Protein AF-A0A4Q2ZYX5-F1 (afdb_monomer_lite)

Structure (mmCIF, N/CA/C/O backbone):
data_AF-A0A4Q2ZYX5-F1
#
_entry.id   AF-A0A4Q2ZYX5-F1
#
loop_
_atom_site.group_PDB
_atom_site.id
_atom_site.type_symbol
_atom_site.label_atom_id
_atom_site.label_alt_id
_atom_site.label_comp_id
_atom_site.label_asym_id
_atom_site.label_entity_id
_atom_site.label_seq_id
_atom_site.pdbx_PDB_ins_code
_atom_site.Cartn_x
_atom_site.Cartn_y
_atom_site.Cartn_z
_atom_site.occupancy
_atom_site.B_iso_or_equiv
_atom_site.auth_seq_id
_atom_site.auth_comp_id
_atom_site.auth_asym_id
_atom_site.auth_atom_id
_atom_site.pdbx_PDB_model_num
ATOM 1 N N . MET A 1 1 ? -3.414 -18.909 19.252 1.00 44.97 1 MET A N 1
ATOM 2 C CA . MET A 1 1 ? -3.597 -18.818 17.780 1.00 44.97 1 MET A CA 1
ATOM 3 C C . MET A 1 1 ? -4.689 -17.803 17.376 1.00 44.97 1 MET A C 1
ATOM 5 O O . MET A 1 1 ? -5.689 -18.202 16.800 1.00 44.97 1 MET A O 1
ATOM 9 N N . LYS A 1 2 ? -4.560 -16.494 17.663 1.00 52.16 2 LYS A N 1
ATOM 10 C CA . LYS A 1 2 ? -5.638 -15.512 17.345 1.00 52.16 2 LYS A CA 1
ATOM 11 C C . LYS A 1 2 ? -5.213 -14.279 16.527 1.00 52.16 2 LYS A C 1
ATOM 13 O O . LYS A 1 2 ? -6.072 -13.639 15.937 1.00 52.16 2 LYS A O 1
ATOM 18 N N . ALA A 1 3 ? -3.918 -13.969 16.422 1.00 52.50 3 ALA A N 1
ATOM 19 C CA . ALA A 1 3 ? -3.443 -12.811 15.648 1.00 52.50 3 ALA A CA 1
ATOM 20 C C . ALA A 1 3 ? -3.360 -13.082 14.132 1.00 52.50 3 ALA A C 1
ATOM 22 O O . ALA A 1 3 ? -3.680 -12.217 13.320 1.00 52.50 3 ALA A O 1
ATOM 23 N N . ARG A 1 4 ? -3.003 -14.317 13.748 1.00 51.41 4 ARG A N 1
ATOM 24 C CA . ARG A 1 4 ? -2.834 -14.717 12.343 1.00 51.41 4 ARG A CA 1
ATOM 25 C C . ARG A 1 4 ? -4.124 -14.610 11.522 1.00 51.41 4 ARG A C 1
ATOM 27 O O . ARG A 1 4 ? -4.041 -14.263 10.353 1.00 51.41 4 ARG A O 1
ATOM 34 N N . SER A 1 5 ? -5.303 -14.853 12.109 1.00 54.9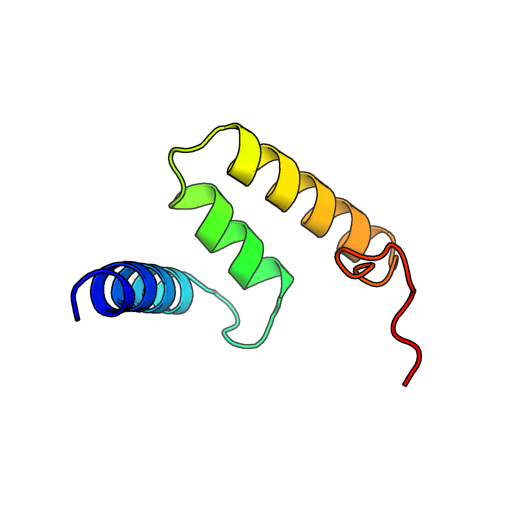1 5 SER A N 1
ATOM 35 C CA . SER A 1 5 ? -6.555 -14.849 11.334 1.00 54.91 5 SER A CA 1
ATOM 36 C C . SER A 1 5 ? -7.040 -13.445 10.970 1.00 54.91 5 SER A C 1
ATOM 38 O O . SER A 1 5 ? -7.538 -13.257 9.867 1.00 54.91 5 SER A O 1
ATOM 40 N N . LYS A 1 6 ? -6.853 -12.443 11.842 1.00 55.41 6 LYS A N 1
ATOM 41 C CA . LYS A 1 6 ? -7.244 -11.055 11.539 1.00 55.41 6 LYS A CA 1
ATOM 42 C C . LYS A 1 6 ? -6.398 -10.460 10.416 1.00 55.41 6 LYS A C 1
ATOM 44 O O . LYS A 1 6 ? -6.953 -9.863 9.501 1.00 55.41 6 LYS A O 1
ATOM 49 N N . PHE A 1 7 ? -5.084 -10.683 10.456 1.00 58.62 7 PHE A N 1
ATOM 50 C CA . PHE A 1 7 ? -4.174 -10.234 9.401 1.00 58.62 7 PHE A CA 1
ATOM 51 C C . PHE A 1 7 ? -4.482 -10.914 8.061 1.00 58.62 7 PHE A C 1
ATOM 53 O O . PHE A 1 7 ? -4.565 -10.257 7.029 1.00 58.62 7 PHE A O 1
ATOM 60 N N . TYR A 1 8 ? -4.754 -12.223 8.095 1.00 58.41 8 TYR A N 1
ATOM 61 C CA . TYR A 1 8 ? -5.120 -12.992 6.906 1.00 58.41 8 TYR A CA 1
ATOM 62 C C . TYR A 1 8 ? -6.443 -12.521 6.287 1.00 58.41 8 TYR A C 1
ATOM 64 O O . TYR A 1 8 ? -6.553 -12.420 5.070 1.00 58.41 8 TYR A O 1
ATOM 72 N N . MET A 1 9 ? -7.444 -12.194 7.111 1.00 58.06 9 MET A N 1
ATOM 73 C CA . MET A 1 9 ? -8.718 -11.648 6.629 1.00 58.06 9 MET A CA 1
ATOM 74 C C . MET A 1 9 ? -8.562 -10.239 6.043 1.00 58.06 9 MET A C 1
ATOM 76 O O . MET A 1 9 ? -9.208 -9.941 5.040 1.00 58.06 9 MET A O 1
ATOM 80 N N . GLY A 1 10 ? -7.688 -9.405 6.620 1.00 63.59 10 GLY A N 1
ATOM 81 C CA . GLY A 1 10 ? -7.327 -8.094 6.068 1.00 63.59 10 GLY A CA 1
ATOM 82 C C . GLY A 1 10 ? -6.698 -8.213 4.679 1.00 63.59 10 GLY A C 1
ATOM 83 O O . GLY A 1 10 ? -7.229 -7.655 3.723 1.00 63.59 10 GLY A O 1
ATOM 84 N N . GLN A 1 11 ? -5.674 -9.061 4.540 1.00 62.22 11 GLN A N 1
ATOM 85 C CA . GLN A 1 11 ? -5.043 -9.336 3.243 1.00 62.22 11 GLN A CA 1
ATOM 86 C C . GLN A 1 11 ? -6.022 -9.893 2.210 1.00 62.22 11 GLN A C 1
ATOM 88 O O . GLN A 1 11 ? -6.019 -9.482 1.055 1.00 62.22 11 GLN A O 1
ATOM 93 N N . LYS A 1 12 ? -6.898 -10.823 2.607 1.00 64.38 12 LYS A N 1
ATOM 94 C CA . LYS A 1 12 ? -7.875 -11.420 1.686 1.00 64.38 12 LYS A CA 1
ATOM 95 C C . LYS A 1 12 ? -8.912 -10.405 1.201 1.00 64.38 12 LYS A C 1
ATOM 97 O O . LYS A 1 12 ? -9.460 -10.575 0.114 1.00 64.38 12 LYS A O 1
ATOM 102 N N . LYS A 1 13 ? -9.198 -9.374 2.003 1.00 66.38 13 LYS A N 1
ATOM 103 C CA . LYS A 1 13 ? -10.043 -8.245 1.607 1.00 66.38 13 LYS A CA 1
ATOM 104 C C . LYS A 1 13 ? -9.290 -7.307 0.661 1.00 66.38 13 LYS A C 1
ATOM 106 O O . LYS A 1 13 ? -9.825 -7.008 -0.398 1.00 66.38 13 LYS A O 1
ATOM 111 N N . ALA A 1 14 ? -8.048 -6.947 0.986 1.00 60.94 14 ALA A N 1
ATOM 112 C CA . ALA A 1 14 ? -7.198 -6.129 0.120 1.00 60.94 14 ALA A CA 1
ATOM 113 C C . ALA A 1 14 ? -7.015 -6.768 -1.269 1.00 60.94 14 ALA A C 1
ATOM 115 O O . ALA A 1 14 ? -7.237 -6.111 -2.278 1.00 60.94 14 ALA A O 1
ATOM 116 N N . LEU A 1 15 ? -6.761 -8.081 -1.334 1.00 63.28 15 LEU A N 1
ATOM 117 C CA . LEU A 1 15 ? -6.660 -8.845 -2.587 1.00 63.28 15 LEU A CA 1
ATOM 118 C C . LEU A 1 15 ? -7.930 -8.800 -3.448 1.00 63.28 15 LEU A C 1
ATOM 120 O O . LEU A 1 15 ? -7.836 -8.856 -4.669 1.00 63.28 15 LEU A O 1
ATOM 124 N N . LYS A 1 16 ? -9.118 -8.712 -2.836 1.00 64.06 16 LYS A N 1
ATOM 125 C CA . LYS A 1 16 ? -10.383 -8.576 -3.577 1.00 64.06 16 LYS A CA 1
ATOM 126 C C . LYS A 1 16 ? -10.596 -7.170 -4.135 1.00 64.06 16 LYS A C 1
ATOM 128 O O . LYS A 1 16 ? -11.363 -7.019 -5.078 1.00 64.06 16 LYS A O 1
ATOM 133 N N . GLU A 1 17 ? -9.958 -6.167 -3.542 1.00 63.31 17 GLU A N 1
ATOM 134 C CA . GLU A 1 17 ? -10.037 -4.762 -3.957 1.00 63.31 17 GLU A CA 1
ATOM 135 C C . GLU A 1 17 ? -8.930 -4.388 -4.966 1.00 63.31 17 GLU A C 1
ATOM 137 O O . GLU A 1 17 ? -8.919 -3.274 -5.487 1.00 63.31 17 GLU A O 1
ATOM 142 N N . MET A 1 18 ? -8.016 -5.313 -5.286 1.00 57.88 18 MET A N 1
ATOM 143 C CA . MET A 1 18 ? -6.950 -5.102 -6.268 1.00 57.88 18 MET A CA 1
ATOM 144 C C . MET A 1 18 ? -7.452 -5.278 -7.706 1.00 57.88 18 MET A C 1
ATOM 146 O O . MET A 1 18 ? -8.014 -6.312 -8.058 1.00 57.88 18 MET A O 1
ATOM 150 N N . CYS A 1 19 ? -7.160 -4.295 -8.564 1.00 59.59 19 CYS A N 1
ATOM 151 C CA . CYS A 1 19 ? -7.433 -4.368 -10.005 1.00 59.59 19 CYS A CA 1
ATOM 152 C C . CYS A 1 19 ? -6.528 -5.403 -10.709 1.00 59.59 19 CYS A C 1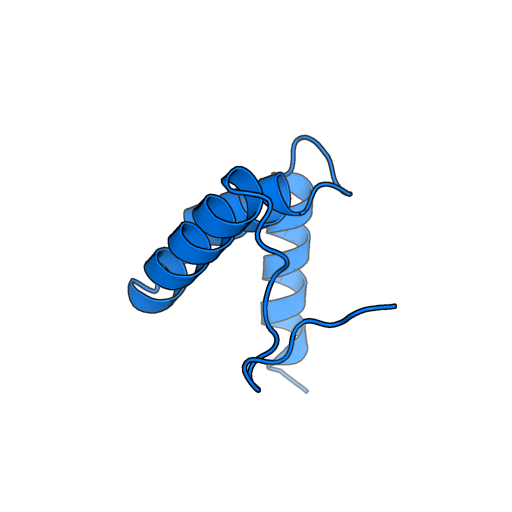
ATOM 154 O O . CYS A 1 19 ? -6.957 -6.105 -11.623 1.00 59.59 19 CYS A O 1
ATOM 156 N N . HIS A 1 20 ? -5.288 -5.555 -10.226 1.00 63.66 20 HIS A N 1
ATOM 157 C CA . HIS A 1 20 ? -4.332 -6.563 -10.683 1.00 63.66 20 HIS A CA 1
ATOM 158 C C . HIS A 1 20 ? -3.729 -7.297 -9.474 1.00 63.66 20 HIS A C 1
ATOM 160 O O . HIS A 1 20 ? -2.934 -6.703 -8.749 1.00 63.66 20 HIS A O 1
ATOM 166 N N . PRO A 1 21 ? -4.059 -8.581 -9.235 1.00 59.41 21 PRO A N 1
ATOM 167 C CA . PRO A 1 21 ? -3.682 -9.301 -8.010 1.00 59.41 21 PRO A CA 1
ATOM 168 C C . PRO A 1 21 ? -2.171 -9.534 -7.844 1.00 59.41 21 PRO A C 1
ATOM 170 O O . PRO A 1 21 ? -1.720 -9.819 -6.740 1.00 59.41 21 PRO A O 1
ATOM 173 N N . ASN A 1 22 ? -1.393 -9.379 -8.919 1.00 67.06 22 ASN A N 1
ATOM 174 C CA . ASN A 1 22 ? 0.064 -9.536 -8.918 1.00 67.06 22 ASN A CA 1
ATOM 175 C C . ASN A 1 22 ? 0.820 -8.197 -8.992 1.00 67.06 22 ASN A C 1
ATOM 177 O O . ASN A 1 22 ? 2.043 -8.197 -9.106 1.00 67.06 22 ASN A O 1
ATOM 181 N N . ASP A 1 23 ? 0.116 -7.062 -8.956 1.00 80.69 23 ASP A N 1
ATOM 182 C CA . ASP A 1 23 ? 0.736 -5.739 -8.985 1.00 80.69 23 ASP A CA 1
ATOM 183 C C . ASP A 1 23 ? 0.952 -5.203 -7.563 1.00 80.69 23 ASP A C 1
ATOM 185 O O . ASP A 1 23 ? 0.004 -4.950 -6.812 1.00 80.69 23 ASP A O 1
ATOM 189 N N . LEU A 1 24 ? 2.220 -4.995 -7.204 1.00 80.56 24 LEU A N 1
ATOM 190 C CA . LEU A 1 24 ? 2.622 -4.461 -5.904 1.00 80.56 24 LEU A CA 1
ATOM 191 C C . LEU A 1 24 ? 2.010 -3.075 -5.641 1.00 80.56 24 LEU A C 1
ATOM 193 O O . LEU A 1 24 ? 1.633 -2.779 -4.506 1.00 80.56 24 LEU A O 1
ATOM 197 N N . LYS A 1 25 ? 1.858 -2.237 -6.676 1.00 82.19 25 LYS A N 1
ATOM 198 C CA . LYS A 1 25 ? 1.261 -0.902 -6.530 1.00 82.19 25 LYS A CA 1
ATOM 199 C C . LYS A 1 25 ? -0.219 -0.997 -6.155 1.00 82.19 25 LYS A C 1
ATOM 201 O O . LYS A 1 25 ? -0.657 -0.336 -5.215 1.00 82.19 25 LYS A O 1
ATOM 206 N N . SER A 1 26 ? -0.969 -1.864 -6.832 1.00 79.81 26 SER A N 1
ATOM 207 C CA . SER A 1 26 ? -2.373 -2.149 -6.521 1.00 79.81 26 SER A CA 1
ATOM 208 C C . SER A 1 26 ? -2.563 -2.659 -5.085 1.00 79.81 26 SER A C 1
ATOM 210 O O . SER A 1 26 ? -3.510 -2.244 -4.417 1.00 79.81 26 SER A O 1
ATOM 212 N N . LEU A 1 27 ? -1.647 -3.496 -4.578 1.00 83.75 27 LEU A N 1
ATOM 213 C CA . LEU A 1 27 ? -1.695 -4.006 -3.199 1.00 83.75 27 LEU A CA 1
ATOM 214 C C . LEU A 1 27 ? -1.523 -2.873 -2.188 1.00 83.75 27 LEU A C 1
ATOM 216 O O . LEU A 1 27 ? -2.296 -2.752 -1.239 1.00 83.75 27 LEU A O 1
ATOM 220 N N . LEU A 1 28 ? -0.524 -2.021 -2.417 1.00 86.19 28 LEU A N 1
ATOM 221 C CA . LEU A 1 28 ? -0.231 -0.876 -1.563 1.00 86.19 28 LEU A CA 1
ATOM 222 C C . LEU A 1 28 ? -1.411 0.106 -1.516 1.00 86.19 28 LEU A C 1
ATOM 224 O O . LEU A 1 28 ? -1.766 0.581 -0.441 1.00 86.19 28 LEU A O 1
ATOM 228 N N . ILE A 1 29 ? -2.083 0.364 -2.641 1.00 86.75 29 ILE A N 1
ATOM 229 C CA . ILE A 1 29 ? -3.277 1.226 -2.671 1.00 86.75 29 ILE A CA 1
ATOM 230 C C . ILE A 1 29 ? -4.425 0.624 -1.839 1.00 86.75 29 ILE A C 1
ATOM 232 O O . ILE A 1 29 ? -5.069 1.341 -1.070 1.00 86.75 29 ILE A O 1
ATOM 236 N N . ALA A 1 30 ? -4.667 -0.685 -1.937 1.00 83.56 30 ALA A N 1
ATOM 237 C CA . ALA A 1 30 ? -5.695 -1.359 -1.140 1.00 83.56 30 ALA A CA 1
ATOM 238 C C . ALA A 1 30 ? -5.378 -1.330 0.373 1.00 83.56 30 ALA A C 1
ATOM 240 O O . ALA A 1 30 ? -6.248 -1.040 1.202 1.00 83.56 30 ALA A O 1
ATOM 241 N N . GLU A 1 31 ? -4.118 -1.553 0.752 1.00 84.94 31 GLU A N 1
ATOM 242 C CA . GLU A 1 31 ? -3.646 -1.429 2.141 1.00 84.94 31 GLU A CA 1
ATOM 243 C C . GLU A 1 31 ? -3.767 0.015 2.662 1.00 84.94 31 GLU A C 1
ATOM 245 O O . GLU A 1 31 ? -4.208 0.242 3.791 1.00 84.94 31 GLU A O 1
ATOM 250 N N . TYR A 1 32 ? -3.475 1.022 1.831 1.00 89.31 32 TYR A N 1
ATOM 251 C CA . TYR A 1 32 ? -3.662 2.431 2.193 1.00 89.31 32 TYR A CA 1
ATOM 252 C C . TYR A 1 32 ? -5.127 2.751 2.521 1.00 89.31 32 TYR A C 1
ATOM 254 O O . TYR A 1 32 ? -5.415 3.411 3.525 1.00 89.31 32 TYR A O 1
ATOM 262 N N . ASN A 1 33 ? -6.052 2.274 1.684 1.00 85.62 33 ASN A N 1
ATOM 263 C CA . ASN A 1 33 ? -7.485 2.533 1.833 1.00 85.62 33 ASN A CA 1
ATOM 264 C C . ASN A 1 33 ? -8.085 1.815 3.048 1.00 85.62 33 ASN A C 1
ATOM 266 O O . ASN A 1 33 ? -8.943 2.371 3.733 1.00 85.62 33 ASN A O 1
ATOM 270 N N . SER A 1 34 ? -7.622 0.598 3.335 1.00 85.50 34 SER A N 1
ATOM 271 C CA . SER A 1 34 ? -8.136 -0.228 4.433 1.00 85.50 34 SER A CA 1
ATOM 272 C C . SER A 1 34 ? -7.510 0.083 5.798 1.00 85.50 34 SER A C 1
ATOM 274 O O . SER A 1 34 ? -8.127 -0.188 6.833 1.00 85.50 34 SER A O 1
ATOM 276 N N . SER A 1 35 ? -6.315 0.677 5.830 1.00 85.50 35 SER A N 1
ATOM 277 C CA . SER A 1 35 ? -5.628 1.019 7.076 1.00 85.50 35 SER A CA 1
ATOM 278 C C . SER A 1 35 ? -6.272 2.214 7.788 1.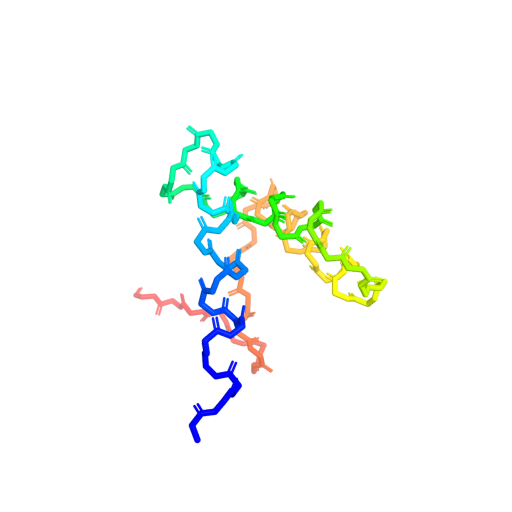00 85.50 35 SER A C 1
ATOM 280 O O . SER A 1 35 ? -6.674 3.201 7.173 1.00 85.50 35 SER A O 1
ATOM 282 N N . GLN A 1 36 ? -6.330 2.165 9.120 1.00 87.94 36 GLN A N 1
ATOM 283 C CA . GLN A 1 36 ? -6.709 3.304 9.974 1.00 87.94 36 GLN A CA 1
ATOM 284 C C . GLN A 1 36 ? -5.497 3.972 10.646 1.00 87.94 36 GLN A C 1
ATOM 286 O O . GLN A 1 36 ? -5.641 5.005 11.295 1.00 87.94 36 GLN A O 1
ATOM 291 N N . ASN A 1 37 ? -4.295 3.406 10.497 1.00 90.12 37 ASN A N 1
ATOM 292 C CA . ASN A 1 37 ? -3.088 3.919 11.136 1.00 90.12 37 ASN A CA 1
ATOM 293 C C . ASN A 1 37 ? -2.375 4.922 10.216 1.00 90.12 37 ASN A C 1
ATOM 295 O O . ASN A 1 37 ? -1.940 4.577 9.117 1.00 90.12 37 ASN A O 1
ATOM 299 N N . ILE A 1 38 ? -2.222 6.161 10.689 1.00 88.56 38 ILE A N 1
ATOM 300 C CA . ILE A 1 38 ? -1.620 7.256 9.920 1.00 88.56 38 ILE A CA 1
ATOM 301 C C . ILE A 1 38 ? -0.144 7.020 9.566 1.00 88.56 38 ILE A C 1
ATOM 303 O O . ILE A 1 38 ? 0.291 7.406 8.483 1.0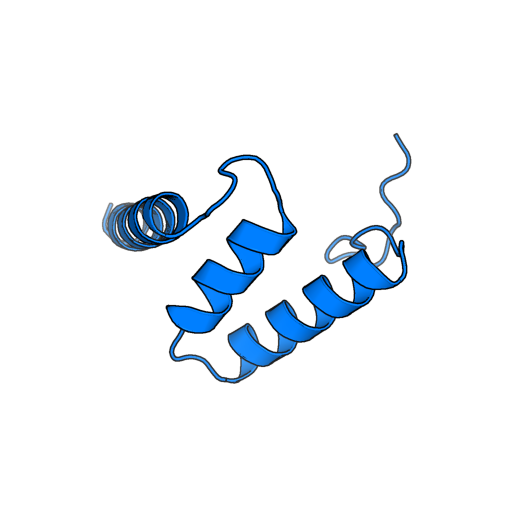0 88.56 38 ILE A O 1
ATOM 307 N N . VAL A 1 39 ? 0.614 6.349 10.439 1.00 89.50 39 VAL A N 1
ATOM 308 C CA . VAL A 1 39 ? 2.025 6.013 10.193 1.00 89.50 39 VAL A CA 1
ATOM 309 C C . VAL A 1 39 ? 2.115 5.001 9.055 1.00 89.50 39 VAL A C 1
ATOM 311 O O . VAL A 1 39 ? 2.819 5.235 8.080 1.00 89.50 39 VAL A O 1
ATOM 314 N N . VAL A 1 40 ? 1.291 3.951 9.115 1.00 84.62 40 VAL A N 1
ATOM 315 C CA . VAL A 1 40 ? 1.212 2.921 8.066 1.00 84.62 40 VAL A CA 1
ATOM 316 C C . VAL A 1 40 ? 0.828 3.538 6.718 1.00 84.62 40 VAL A C 1
ATOM 318 O O . VAL A 1 40 ? 1.449 3.243 5.703 1.00 84.62 40 VAL A O 1
ATOM 321 N N . LYS A 1 41 ? -0.151 4.451 6.695 1.00 88.81 41 LYS A N 1
ATOM 322 C CA . LYS A 1 41 ? -0.538 5.168 5.470 1.00 88.81 41 LYS A CA 1
ATOM 323 C C . LYS A 1 41 ? 0.611 5.971 4.862 1.00 88.81 41 LYS A C 1
ATOM 325 O O . LYS A 1 41 ? 0.779 5.971 3.644 1.00 88.81 41 LYS A O 1
ATOM 330 N N . LYS A 1 42 ? 1.393 6.658 5.698 1.00 90.50 42 LYS A N 1
ATOM 331 C CA . LYS A 1 42 ? 2.552 7.443 5.259 1.00 90.50 42 LYS A CA 1
ATOM 332 C C . LYS A 1 42 ? 3.644 6.550 4.664 1.00 90.50 42 LYS A C 1
ATOM 334 O O . LYS A 1 42 ? 4.192 6.891 3.618 1.00 90.50 42 LYS A O 1
ATOM 339 N N . ASP A 1 43 ? 3.924 5.413 5.293 1.00 88.56 43 ASP A N 1
ATOM 340 C CA . ASP A 1 43 ? 4.928 4.463 4.806 1.00 88.56 43 ASP A CA 1
ATOM 341 C C . ASP A 1 43 ? 4.514 3.840 3.468 1.00 88.56 43 ASP A C 1
ATOM 343 O O . ASP A 1 43 ? 5.320 3.775 2.541 1.00 88.56 43 ASP A O 1
ATOM 347 N N . ILE A 1 44 ? 3.233 3.492 3.314 1.00 89.69 44 ILE A N 1
ATOM 348 C CA . ILE A 1 44 ? 2.683 2.996 2.046 1.00 89.69 44 ILE A CA 1
ATOM 349 C C . ILE A 1 44 ? 2.826 4.037 0.927 1.00 89.69 44 ILE A C 1
ATOM 351 O O . ILE A 1 44 ? 3.274 3.702 -0.168 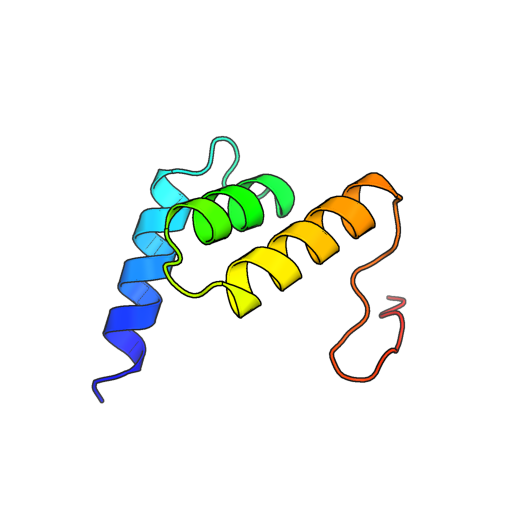1.00 89.69 44 ILE A O 1
ATOM 355 N N . MET A 1 45 ? 2.502 5.308 1.194 1.00 89.44 45 MET A N 1
ATOM 356 C CA . MET A 1 45 ? 2.692 6.389 0.215 1.00 89.44 45 MET A CA 1
ATOM 357 C C . MET A 1 45 ? 4.160 6.541 -0.193 1.00 89.44 45 MET A C 1
ATOM 359 O O . MET A 1 45 ? 4.460 6.733 -1.370 1.00 89.44 45 MET A O 1
ATOM 363 N N . LYS A 1 46 ? 5.085 6.404 0.762 1.00 89.38 46 LYS A N 1
ATOM 364 C CA . LYS A 1 46 ? 6.524 6.433 0.484 1.00 89.38 46 LYS A CA 1
ATOM 365 C C . LYS A 1 46 ? 6.951 5.266 -0.412 1.00 89.38 46 LYS A C 1
ATOM 367 O O . LYS A 1 46 ? 7.717 5.485 -1.345 1.00 89.38 46 LYS A O 1
ATOM 372 N N . MET A 1 47 ? 6.439 4.059 -0.169 1.00 86.56 47 MET A N 1
ATOM 373 C CA . MET A 1 47 ? 6.717 2.892 -1.015 1.00 86.56 47 MET A CA 1
ATOM 374 C C . MET A 1 47 ? 6.154 3.060 -2.431 1.00 86.56 47 MET A C 1
ATOM 376 O O . MET A 1 47 ? 6.846 2.749 -3.395 1.00 86.56 47 MET A O 1
ATOM 380 N N . ILE A 1 48 ? 4.940 3.603 -2.580 1.00 88.12 48 ILE A N 1
ATOM 381 C CA . ILE A 1 48 ? 4.359 3.893 -3.902 1.00 88.12 48 ILE A CA 1
ATOM 382 C C . ILE A 1 48 ? 5.233 4.895 -4.665 1.00 88.12 48 ILE A C 1
ATOM 384 O O . ILE A 1 48 ? 5.556 4.653 -5.825 1.00 88.12 48 ILE A O 1
ATOM 388 N N . ALA A 1 49 ? 5.677 5.970 -4.008 1.00 86.44 49 ALA A N 1
ATOM 389 C CA . ALA A 1 49 ? 6.561 6.959 -4.622 1.00 86.44 49 ALA A CA 1
ATOM 390 C C . ALA A 1 49 ? 7.916 6.359 -5.043 1.00 86.44 49 ALA A C 1
ATOM 392 O O . ALA A 1 49 ? 8.433 6.696 -6.105 1.00 86.44 49 ALA A O 1
ATOM 393 N N . GLN A 1 50 ? 8.483 5.445 -4.249 1.00 84.81 50 GLN A N 1
ATOM 394 C CA . GLN A 1 50 ? 9.715 4.730 -4.607 1.00 84.81 50 GLN A CA 1
ATOM 395 C C . GLN A 1 50 ? 9.528 3.852 -5.850 1.00 84.81 50 GLN A C 1
ATOM 397 O O . GLN A 1 50 ? 10.370 3.885 -6.744 1.00 84.81 50 GLN A O 1
ATOM 402 N N . ILE A 1 51 ? 8.403 3.134 -5.943 1.00 83.81 51 ILE A N 1
ATOM 403 C CA . ILE A 1 51 ? 8.059 2.320 -7.118 1.00 83.81 51 ILE A CA 1
ATOM 404 C C . ILE A 1 51 ? 7.931 3.197 -8.369 1.00 83.81 51 ILE A C 1
ATOM 406 O O . ILE A 1 51 ? 8.478 2.850 -9.412 1.00 83.81 51 ILE A O 1
ATOM 410 N N . GLU A 1 52 ? 7.256 4.346 -8.276 1.00 83.25 52 GLU A N 1
ATOM 411 C CA . GLU A 1 52 ? 7.115 5.287 -9.401 1.00 83.25 52 GLU A CA 1
ATOM 412 C C . GLU A 1 52 ? 8.453 5.889 -9.848 1.00 83.25 52 GLU A C 1
ATOM 414 O O . GLU A 1 52 ? 8.636 6.179 -11.027 1.00 83.25 52 GLU A O 1
ATOM 419 N N . GLN A 1 53 ? 9.403 6.030 -8.924 1.00 84.81 53 GLN A N 1
ATOM 420 C CA . GLN A 1 53 ? 10.763 6.491 -9.208 1.00 84.81 53 GLN A CA 1
ATOM 421 C C . GLN A 1 53 ? 11.694 5.366 -9.695 1.00 84.81 53 GLN A C 1
ATOM 423 O O . GLN A 1 53 ? 12.864 5.627 -9.966 1.00 84.81 53 GLN A O 1
ATOM 428 N N . GLY A 1 54 ? 11.213 4.119 -9.793 1.00 78.50 54 GLY A N 1
ATOM 429 C CA . GLY A 1 54 ? 12.038 2.958 -10.147 1.00 78.50 54 GLY A CA 1
ATOM 430 C C . GLY A 1 54 ? 13.073 2.588 -9.078 1.00 78.50 54 GLY A C 1
ATOM 431 O O . GLY A 1 54 ? 14.019 1.854 -9.356 1.00 78.50 54 GLY A O 1
ATOM 432 N N . ILE A 1 55 ? 12.913 3.097 -7.854 1.00 72.00 55 ILE A N 1
ATOM 433 C CA . ILE A 1 55 ? 13.779 2.791 -6.719 1.00 72.00 55 ILE A CA 1
ATOM 434 C C . ILE A 1 55 ? 13.290 1.471 -6.129 1.00 72.00 55 ILE A C 1
ATOM 436 O O . ILE A 1 55 ? 12.180 1.388 -5.600 1.00 72.00 55 ILE A O 1
ATOM 440 N N . ALA A 1 56 ? 14.118 0.430 -6.232 1.00 61.44 56 ALA A N 1
ATOM 441 C CA . ALA A 1 56 ? 13.808 -0.867 -5.646 1.00 61.44 56 ALA A CA 1
ATOM 442 C C . ALA A 1 56 ? 13.522 -0.713 -4.139 1.00 61.44 56 ALA A C 1
ATOM 444 O O . ALA A 1 56 ? 14.244 0.029 -3.460 1.00 61.44 56 ALA A O 1
ATOM 445 N N . PRO A 1 57 ? 12.487 -1.389 -3.603 1.00 58.69 57 PRO A N 1
ATOM 446 C CA . PRO A 1 57 ? 12.181 -1.325 -2.184 1.00 58.69 57 PRO A CA 1
ATOM 447 C C . PRO A 1 57 ? 13.391 -1.837 -1.401 1.00 58.69 57 PRO A C 1
ATOM 449 O O . PRO A 1 57 ? 13.762 -3.006 -1.484 1.00 58.69 57 PRO A O 1
ATOM 452 N N . VAL A 1 58 ? 14.036 -0.926 -0.677 1.00 58.66 58 VAL A N 1
ATOM 453 C CA . VAL A 1 58 ? 15.116 -1.255 0.251 1.00 58.66 58 VAL A CA 1
ATOM 454 C C . VAL A 1 58 ? 14.516 -2.003 1.432 1.00 58.66 58 VAL A C 1
ATOM 456 O O . VAL A 1 58 ? 13.491 -1.595 1.983 1.00 58.66 58 VAL A O 1
ATOM 459 N N . ASP A 1 59 ? 15.146 -3.114 1.802 1.00 56.19 59 ASP A N 1
ATOM 460 C CA . ASP A 1 59 ? 14.743 -3.887 2.969 1.00 56.19 59 ASP A CA 1
ATOM 461 C C . ASP A 1 59 ? 14.873 -3.054 4.264 1.00 56.19 59 ASP A C 1
ATOM 463 O O . ASP A 1 59 ? 15.444 -1.960 4.281 1.00 56.19 59 ASP A O 1
ATOM 467 N N . ALA A 1 60 ? 14.351 -3.561 5.387 1.00 56.47 60 ALA A N 1
ATOM 468 C CA . ALA A 1 60 ? 14.444 -2.889 6.693 1.00 56.47 60 ALA A CA 1
ATOM 469 C C . ALA A 1 60 ? 15.898 -2.632 7.161 1.00 56.47 60 ALA A C 1
ATOM 471 O O . ALA A 1 60 ? 16.121 -1.936 8.151 1.00 56.47 60 ALA A O 1
ATOM 472 N N . THR A 1 61 ? 16.879 -3.184 6.446 1.00 61.44 61 THR A N 1
ATOM 473 C CA . THR A 1 61 ? 18.321 -3.029 6.641 1.00 61.44 61 THR A CA 1
ATOM 474 C C . THR A 1 61 ? 18.953 -1.976 5.725 1.00 61.44 61 THR A C 1
ATOM 476 O O . THR A 1 61 ? 20.154 -1.726 5.834 1.00 61.44 61 THR A O 1
ATOM 479 N N . GLY A 1 62 ? 18.178 -1.333 4.845 1.00 56.28 62 GLY A N 1
ATOM 480 C CA . GLY A 1 62 ? 18.666 -0.323 3.905 1.00 56.28 62 GLY A CA 1
ATOM 481 C C . GLY A 1 62 ? 19.517 -0.895 2.770 1.00 56.28 62 GLY A C 1
ATOM 482 O O . GLY A 1 62 ? 20.230 -0.138 2.111 1.00 56.28 62 GLY A O 1
ATOM 483 N N . LYS A 1 63 ? 19.480 -2.212 2.537 1.00 49.16 63 LYS A N 1
ATOM 484 C CA . LYS A 1 63 ? 20.227 -2.860 1.458 1.00 49.16 63 LYS A CA 1
ATOM 485 C C . LYS A 1 63 ? 19.319 -3.069 0.251 1.00 49.16 63 LYS A C 1
ATOM 487 O O . LYS A 1 63 ? 18.173 -3.500 0.368 1.00 49.16 63 LYS A O 1
ATOM 492 N N . ILE A 1 64 ? 19.848 -2.740 -0.926 1.00 54.75 64 ILE A N 1
ATOM 493 C CA . ILE A 1 64 ? 19.211 -3.064 -2.202 1.00 54.75 64 ILE A CA 1
ATOM 494 C C . ILE A 1 64 ? 19.346 -4.575 -2.382 1.00 54.75 64 ILE A C 1
ATOM 496 O O . ILE A 1 64 ? 20.462 -5.097 -2.398 1.00 54.75 64 ILE A O 1
ATOM 500 N N . GLN A 1 65 ? 18.223 -5.279 -2.497 1.00 49.03 65 GLN A N 1
ATOM 501 C CA . GLN A 1 65 ? 18.223 -6.702 -2.807 1.00 49.03 65 GLN A CA 1
ATOM 502 C C . GLN A 1 65 ? 18.497 -6.864 -4.306 1.00 49.03 65 GLN A C 1
ATOM 504 O O . GLN A 1 65 ? 17.586 -6.841 -5.128 1.00 49.03 65 GLN A O 1
ATOM 509 N N . VAL A 1 66 ? 19.781 -6.935 -4.660 1.00 52.66 66 VAL A N 1
ATOM 510 C CA . VAL A 1 66 ? 20.234 -7.320 -5.999 1.00 52.66 66 VAL A CA 1
ATOM 511 C C . VAL A 1 66 ? 20.168 -8.845 -6.057 1.00 52.66 66 VAL A C 1
ATOM 513 O O . VAL A 1 66 ? 20.846 -9.512 -5.272 1.00 52.66 66 VAL A O 1
ATOM 516 N N . GLY A 1 67 ? 19.279 -9.373 -6.898 1.00 46.00 67 GLY A N 1
ATOM 517 C CA . GLY A 1 67 ? 19.310 -10.774 -7.322 1.00 46.00 67 GLY A CA 1
ATOM 518 C C . GLY A 1 67 ? 20.425 -11.005 -8.328 1.00 46.00 67 GLY A C 1
ATOM 519 O O . GLY A 1 67 ? 20.693 -10.065 -9.111 1.00 46.00 67 GLY A O 1
#

Foldseek 3Di:
DPPVVVVVVLQVQLCVQFPDNPDPLSSLVSCLVSDPDPVSNVVSVVVNVCVVVVNADQPVVRDRPDD

pLDDT: mean 71.38, std 14.67, range [44.97, 90.5]

Radius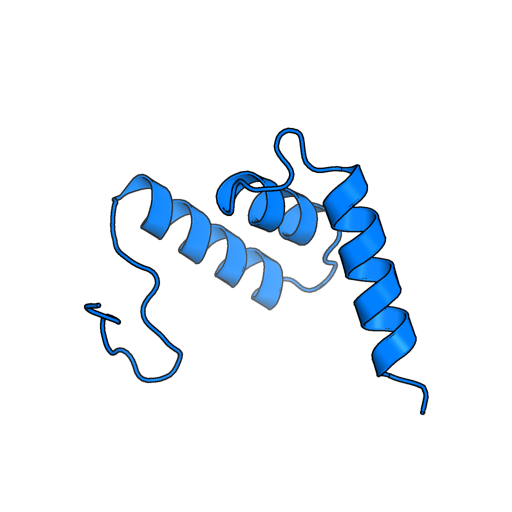 of gyration: 13.29 Å; chains: 1; bounding box: 31×26×28 Å

Secondary structure (DSSP, 8-state):
--HHHHHHHHHHHHHHH-SSTT-HHHHHHHHHHH---HHHHHHHHHHHHHHHTT-----TTS-----

Sequence (67 aa):
MKARSKFYMGQKKALKEMCHPNDLKSLLIAEYNSSQNIVVKKDIMKMIAQIEQGIAPVDATGKIQVG